Protein AF-A0A527W4S9-F1 (afdb_monomer_lite)

Radius of gyration: 14.13 Å; chains: 1; bounding box: 45×18×28 Å

Structure (mmCIF, N/CA/C/O backbone):
data_AF-A0A527W4S9-F1
#
_entry.id   AF-A0A527W4S9-F1
#
loop_
_atom_site.group_PDB
_atom_site.id
_atom_site.type_symbol
_atom_site.label_atom_id
_atom_site.label_alt_id
_atom_site.label_comp_id
_atom_site.label_asym_id
_atom_site.label_entity_id
_atom_site.label_seq_id
_atom_site.pdbx_PDB_ins_code
_atom_site.Cartn_x
_atom_site.Cartn_y
_atom_site.Cartn_z
_atom_site.occupancy
_atom_site.B_iso_or_equiv
_atom_site.auth_seq_id
_atom_site.auth_comp_id
_atom_site.auth_asym_id
_atom_site.auth_atom_id
_atom_site.pdbx_PDB_model_num
ATOM 1 N N . MET A 1 1 ? -34.514 3.914 1.702 1.00 49.00 1 MET A N 1
ATOM 2 C CA . MET A 1 1 ? -33.527 4.337 0.686 1.00 49.00 1 MET A CA 1
ATOM 3 C C . MET A 1 1 ? -32.178 3.803 1.128 1.00 49.00 1 MET A C 1
ATOM 5 O O . MET A 1 1 ? -31.659 4.294 2.120 1.00 49.00 1 MET A O 1
ATOM 9 N N . ASN A 1 2 ? -31.655 2.760 0.478 1.00 58.03 2 ASN A N 1
ATOM 10 C CA . ASN A 1 2 ? -30.278 2.332 0.732 1.00 58.03 2 ASN A CA 1
ATOM 11 C C . ASN A 1 2 ? -29.372 3.406 0.135 1.00 58.03 2 ASN A C 1
ATOM 13 O O . ASN A 1 2 ? -29.306 3.542 -1.086 1.00 58.03 2 ASN A O 1
ATOM 17 N N . ALA A 1 3 ? -28.748 4.221 0.983 1.00 68.62 3 ALA A N 1
ATOM 18 C CA . ALA A 1 3 ? -27.709 5.124 0.521 1.00 68.62 3 ALA A CA 1
ATOM 19 C C . ALA A 1 3 ? -26.616 4.255 -0.110 1.00 68.62 3 ALA A C 1
ATOM 21 O O . ALA A 1 3 ? -26.051 3.397 0.566 1.00 68.62 3 ALA A O 1
ATOM 22 N N . ILE A 1 4 ? -26.355 4.428 -1.409 1.00 72.56 4 ILE A N 1
ATOM 23 C CA . ILE A 1 4 ? -25.213 3.771 -2.045 1.00 72.56 4 ILE A CA 1
ATOM 24 C C . ILE A 1 4 ? -23.974 4.303 -1.328 1.00 72.56 4 ILE A C 1
ATOM 26 O O . ILE A 1 4 ? -23.646 5.488 -1.443 1.00 72.56 4 ILE A O 1
ATOM 30 N N . ALA A 1 5 ? -23.331 3.445 -0.535 1.00 78.50 5 ALA A N 1
ATOM 31 C CA . ALA A 1 5 ? -22.074 3.776 0.109 1.00 78.50 5 ALA A CA 1
ATOM 32 C C . ALA A 1 5 ? -21.077 4.145 -0.994 1.00 78.50 5 ALA A C 1
ATOM 34 O O . ALA A 1 5 ? -20.834 3.367 -1.917 1.00 78.50 5 ALA A O 1
ATOM 35 N N . LYS A 1 6 ? -20.553 5.371 -0.947 1.00 86.00 6 LYS A N 1
ATOM 36 C CA . LYS A 1 6 ? -19.559 5.813 -1.924 1.00 86.00 6 LYS A CA 1
ATOM 37 C C . LYS A 1 6 ? -18.266 5.043 -1.671 1.00 86.00 6 LYS A C 1
ATOM 39 O O . LYS A 1 6 ? -17.777 5.026 -0.544 1.00 86.00 6 LYS A O 1
ATOM 44 N N . GLY A 1 7 ? -17.712 4.445 -2.722 1.00 91.25 7 GLY A N 1
ATOM 45 C CA . GLY A 1 7 ? -16.375 3.862 -2.668 1.00 91.25 7 GLY A CA 1
ATOM 46 C C . GLY A 1 7 ? -15.314 4.923 -2.363 1.00 91.25 7 GLY A C 1
ATOM 47 O O . GLY A 1 7 ? -15.505 6.113 -2.639 1.00 91.25 7 GLY A O 1
ATOM 48 N N . ARG A 1 8 ? -14.184 4.493 -1.796 1.00 93.31 8 ARG A N 1
ATOM 49 C CA . ARG A 1 8 ? -13.042 5.356 -1.471 1.00 93.31 8 ARG A CA 1
ATOM 50 C C . ARG A 1 8 ? -11.807 4.898 -2.238 1.00 93.31 8 ARG A C 1
ATOM 52 O O . ARG A 1 8 ? -11.422 3.742 -2.149 1.00 93.31 8 ARG A O 1
ATOM 59 N N . LEU A 1 9 ? -11.156 5.830 -2.932 1.00 96.00 9 LEU A N 1
ATOM 60 C CA . LEU A 1 9 ? -9.834 5.623 -3.521 1.00 96.00 9 LEU A CA 1
ATOM 61 C C . LEU A 1 9 ? -8.766 6.197 -2.584 1.00 96.00 9 LEU A C 1
ATOM 63 O O . LEU A 1 9 ? -8.871 7.347 -2.153 1.00 96.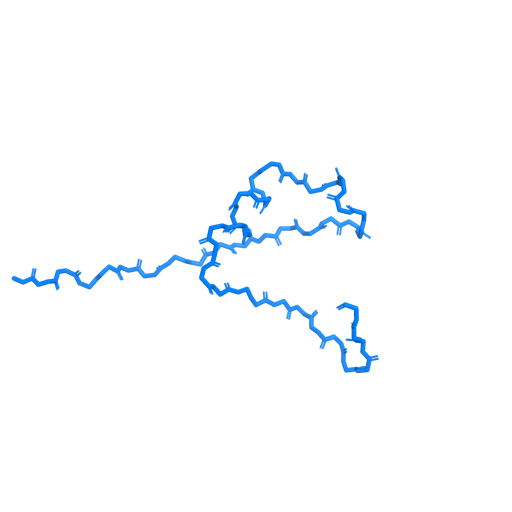00 9 LEU A O 1
ATOM 67 N N . VAL A 1 10 ? -7.738 5.407 -2.277 1.00 97.12 10 VAL A N 1
ATOM 68 C CA . VAL A 1 10 ? -6.599 5.824 -1.450 1.00 97.12 10 VAL A CA 1
ATOM 69 C C . VAL A 1 10 ? -5.317 5.667 -2.261 1.00 97.12 10 VAL A C 1
ATOM 71 O O . VAL A 1 10 ? -5.012 4.580 -2.738 1.00 97.12 10 VAL A O 1
ATOM 74 N N . GLY A 1 11 ? -4.557 6.754 -2.413 1.00 96.88 11 GLY A N 1
ATOM 75 C CA . GLY A 1 11 ? -3.201 6.698 -2.956 1.00 96.88 11 GLY A CA 1
ATOM 76 C C . GLY A 1 11 ? -2.221 6.225 -1.884 1.00 96.88 11 GLY A C 1
ATOM 77 O O . GLY A 1 11 ? -2.190 6.793 -0.791 1.00 96.88 11 GLY A O 1
ATOM 78 N N . VAL A 1 12 ? -1.425 5.201 -2.190 1.00 97.25 12 VAL A N 1
ATOM 79 C CA . VAL A 1 12 ? -0.452 4.615 -1.258 1.00 97.25 12 VAL A CA 1
ATOM 80 C C . VAL A 1 12 ? 0.950 4.692 -1.857 1.00 97.25 12 VAL A C 1
ATOM 82 O O . VAL A 1 12 ? 1.195 4.184 -2.946 1.00 97.25 12 VAL A O 1
ATOM 85 N N . GLY A 1 13 ? 1.882 5.321 -1.137 1.00 96.06 13 GLY A N 1
ATOM 86 C CA . GLY A 1 13 ? 3.307 5.263 -1.466 1.00 96.06 13 GLY A CA 1
ATOM 87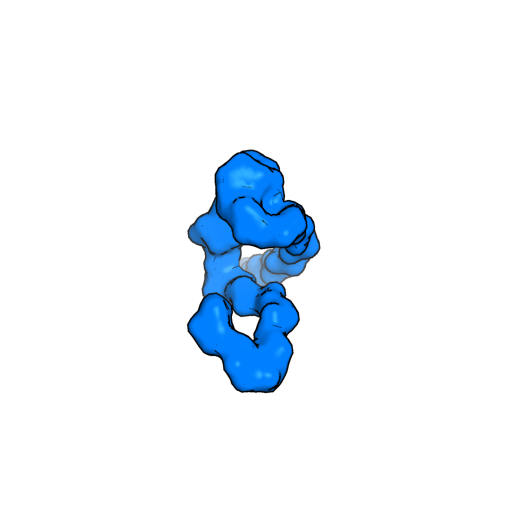 C C . GLY A 1 13 ? 3.925 3.965 -0.948 1.00 96.06 13 GLY A C 1
ATOM 88 O O . GLY A 1 13 ? 3.828 3.681 0.244 1.00 96.06 13 GLY A O 1
ATOM 89 N N . THR A 1 14 ? 4.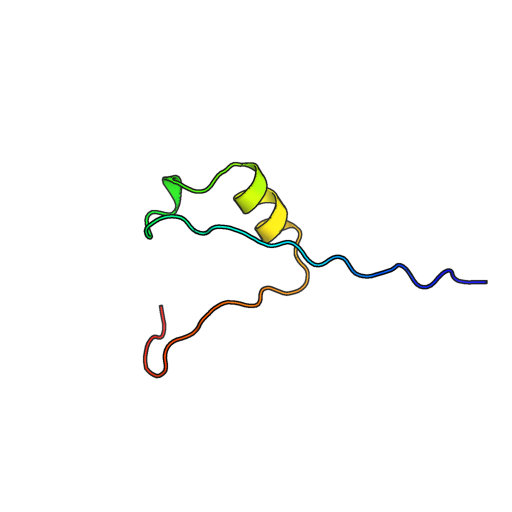572 3.195 -1.825 1.00 93.62 14 THR A N 1
ATOM 90 C CA . THR A 1 14 ? 5.148 1.872 -1.507 1.00 93.62 14 THR A CA 1
ATOM 91 C C . THR A 1 14 ? 6.592 1.922 -1.000 1.00 93.62 14 THR A C 1
ATOM 93 O O . THR A 1 14 ? 7.160 0.895 -0.641 1.00 93.62 14 THR A O 1
ATOM 96 N N . GLY A 1 15 ? 7.211 3.105 -0.984 1.00 93.31 15 GLY A N 1
ATOM 97 C CA . GLY A 1 15 ? 8.628 3.253 -0.656 1.00 93.31 15 GLY A CA 1
ATOM 98 C C . GLY A 1 15 ? 9.559 2.665 -1.732 1.00 93.31 15 GLY A C 1
ATOM 99 O O . GLY A 1 15 ? 9.119 2.389 -2.850 1.00 93.31 15 GLY A O 1
ATOM 100 N N . PRO A 1 16 ? 10.855 2.491 -1.423 1.00 95.19 16 PRO A N 1
ATOM 101 C CA . PRO A 1 16 ? 11.876 2.079 -2.392 1.00 95.19 16 PRO A CA 1
ATOM 102 C C . PRO A 1 16 ? 11.951 0.559 -2.633 1.00 95.19 16 PRO A C 1
ATOM 104 O O . PRO A 1 16 ? 12.775 0.123 -3.431 1.00 95.19 16 PRO A O 1
ATOM 107 N N . GLY A 1 17 ? 11.135 -0.250 -1.945 1.00 91.31 17 GLY A N 1
ATOM 108 C CA . GLY A 1 17 ? 11.022 -1.697 -2.177 1.00 91.31 17 GLY A CA 1
ATOM 109 C C . GLY A 1 17 ? 11.142 -2.581 -0.932 1.00 91.31 17 GLY A C 1
ATOM 110 O O . GLY A 1 17 ? 10.615 -3.685 -0.942 1.00 91.31 17 GLY A O 1
ATOM 111 N N . ASN A 1 18 ? 11.776 -2.116 0.153 1.00 94.75 18 ASN A N 1
ATOM 112 C CA . ASN A 1 18 ? 11.788 -2.861 1.418 1.00 94.75 18 ASN A CA 1
ATOM 113 C C . ASN A 1 18 ? 10.428 -2.704 2.141 1.00 94.75 18 ASN A C 1
ATOM 115 O O . ASN A 1 18 ? 10.075 -1.566 2.467 1.00 94.75 18 ASN A O 1
ATOM 119 N N . PRO A 1 19 ? 9.685 -3.795 2.428 1.00 94.31 19 PRO A N 1
ATOM 120 C CA . PRO A 1 19 ? 8.383 -3.735 3.102 1.00 94.31 19 PRO A CA 1
ATOM 121 C C . PRO A 1 19 ? 8.405 -3.056 4.476 1.00 94.31 19 PRO A C 1
ATOM 123 O O . PRO A 1 19 ? 7.446 -2.372 4.830 1.00 94.31 19 PRO A O 1
ATOM 126 N N . GLU A 1 20 ? 9.511 -3.168 5.217 1.00 96.69 20 GLU A N 1
ATOM 127 C CA . GLU A 1 20 ? 9.679 -2.550 6.544 1.00 96.69 20 GLU A CA 1
ATOM 128 C C . GLU A 1 20 ? 9.695 -1.011 6.494 1.00 96.69 20 GLU A C 1
ATOM 130 O O . GLU A 1 20 ? 9.583 -0.340 7.517 1.00 96.69 20 GLU A O 1
ATOM 135 N N . LEU A 1 21 ? 9.831 -0.425 5.299 1.00 97.31 21 LEU A N 1
ATOM 136 C CA . LEU A 1 21 ? 9.816 1.025 5.092 1.00 97.31 21 LEU A CA 1
ATOM 137 C C . LEU A 1 21 ? 8.416 1.574 4.784 1.00 97.31 21 LEU A C 1
ATOM 139 O O . LEU A 1 21 ? 8.264 2.778 4.553 1.00 97.31 21 LEU A O 1
ATOM 143 N N . LEU A 1 22 ? 7.385 0.727 4.761 1.00 97.75 22 LEU A N 1
ATOM 144 C CA . LEU A 1 22 ? 6.008 1.189 4.630 1.00 97.75 22 LEU A CA 1
ATOM 145 C C . LEU A 1 22 ? 5.572 1.962 5.878 1.00 97.75 22 LEU A C 1
ATOM 147 O O . LEU A 1 22 ? 5.846 1.593 7.017 1.00 97.75 22 LEU A O 1
ATOM 151 N N . THR A 1 23 ? 4.807 3.034 5.671 1.00 98.00 23 THR A N 1
ATOM 152 C CA . THR A 1 23 ? 4.176 3.729 6.799 1.00 98.00 23 THR A CA 1
ATOM 153 C C . THR A 1 23 ? 3.066 2.867 7.400 1.00 98.00 23 THR A C 1
ATOM 155 O O . THR A 1 23 ? 2.360 2.155 6.685 1.00 98.00 23 THR A O 1
ATOM 158 N N . LEU A 1 24 ? 2.798 3.023 8.700 1.00 97.94 24 LEU A N 1
ATOM 159 C CA . LEU A 1 24 ? 1.674 2.334 9.352 1.00 97.94 24 LEU A CA 1
ATOM 160 C C . LEU A 1 24 ? 0.320 2.634 8.686 1.00 97.94 24 LEU A C 1
ATOM 162 O O . LEU A 1 24 ? -0.574 1.793 8.692 1.00 97.94 24 LEU A O 1
ATOM 166 N N . ARG A 1 25 ? 0.154 3.824 8.091 1.00 97.44 25 ARG A N 1
ATOM 167 C CA . ARG A 1 25 ? -1.065 4.175 7.344 1.00 97.44 25 ARG A CA 1
ATOM 168 C C . ARG A 1 25 ? -1.166 3.420 6.021 1.00 97.44 25 ARG A C 1
ATOM 170 O O . ARG A 1 25 ? -2.267 3.019 5.666 1.00 97.44 25 ARG A O 1
ATOM 177 N N . ALA A 1 26 ? -0.049 3.218 5.322 1.00 97.81 26 ALA A N 1
ATOM 178 C CA . ALA A 1 26 ? -0.010 2.429 4.093 1.00 97.81 26 ALA A CA 1
ATOM 179 C C . ALA A 1 26 ? -0.384 0.969 4.371 1.00 97.81 26 ALA A C 1
ATOM 181 O O . ALA A 1 26 ? -1.257 0.434 3.698 1.00 97.81 26 ALA A O 1
ATOM 182 N N . VAL A 1 27 ? 0.199 0.366 5.413 1.00 97.69 27 VAL A N 1
ATOM 183 C CA . VAL A 1 27 ? -0.110 -1.017 5.811 1.00 97.69 27 VAL A CA 1
ATOM 184 C C . VAL A 1 27 ? -1.594 -1.181 6.144 1.00 97.69 27 VAL A C 1
ATOM 186 O O . VAL A 1 27 ? -2.234 -2.093 5.634 1.00 97.69 27 VAL A O 1
ATOM 189 N N . ARG A 1 28 ? -2.171 -0.267 6.938 1.00 97.94 28 ARG A N 1
ATOM 190 C CA . ARG A 1 28 ? -3.607 -0.303 7.272 1.00 97.94 28 ARG A CA 1
ATOM 191 C C . ARG A 1 28 ? -4.492 -0.144 6.039 1.00 97.94 28 ARG A C 1
ATOM 193 O O . ARG A 1 28 ? -5.403 -0.934 5.846 1.00 97.94 28 ARG A O 1
ATOM 200 N N . ALA A 1 29 ? -4.191 0.835 5.185 1.00 97.12 29 ALA A N 1
ATOM 201 C CA . ALA A 1 29 ? -4.961 1.068 3.967 1.00 97.12 29 ALA A CA 1
ATOM 202 C C . ALA A 1 29 ? -4.926 -0.138 3.016 1.00 97.12 29 ALA A C 1
ATOM 204 O O . ALA A 1 29 ? -5.948 -0.459 2.425 1.00 97.12 29 ALA A O 1
ATOM 205 N N . LEU A 1 30 ? -3.776 -0.805 2.881 1.00 96.38 30 LEU A N 1
ATOM 206 C CA . LEU A 1 30 ? -3.641 -2.010 2.061 1.00 96.38 30 LEU A CA 1
ATOM 207 C C . LEU A 1 30 ? -4.368 -3.215 2.671 1.00 96.38 30 LEU A C 1
ATOM 209 O O . LEU A 1 30 ? -4.972 -3.981 1.932 1.00 96.38 30 LEU A O 1
ATOM 213 N N . ALA A 1 31 ? -4.330 -3.374 3.997 1.00 97.06 31 ALA A N 1
ATOM 214 C CA . ALA A 1 31 ? -4.997 -4.477 4.690 1.00 97.06 31 ALA A CA 1
ATOM 215 C C . ALA A 1 31 ? -6.533 -4.372 4.661 1.00 97.06 31 ALA A C 1
ATOM 217 O O . ALA A 1 31 ? -7.215 -5.391 4.660 1.00 97.06 31 ALA A O 1
ATOM 218 N N . GLU A 1 32 ? -7.070 -3.150 4.651 1.00 96.69 32 GLU A N 1
ATOM 219 C CA . GLU A 1 32 ? -8.515 -2.880 4.612 1.00 96.69 32 GLU A CA 1
ATOM 220 C C . GLU A 1 32 ? -9.074 -2.773 3.182 1.00 96.69 32 GLU A C 1
ATOM 222 O O . GLU A 1 32 ? -10.288 -2.711 3.008 1.00 96.69 32 GLU A O 1
ATOM 227 N N . ALA A 1 33 ? -8.220 -2.696 2.155 1.00 97.31 33 ALA A N 1
ATOM 228 C CA . ALA A 1 33 ? -8.664 -2.478 0.785 1.00 97.31 33 ALA A CA 1
ATOM 229 C C . ALA A 1 33 ? -9.332 -3.727 0.197 1.00 97.31 33 ALA A C 1
ATOM 231 O O . ALA A 1 33 ? -8.712 -4.782 0.091 1.00 97.31 33 ALA A O 1
ATOM 232 N N . ASP A 1 34 ? -10.556 -3.563 -0.307 1.00 96.88 34 ASP A N 1
ATOM 233 C CA . ASP A 1 34 ? -11.237 -4.612 -1.074 1.00 96.88 34 ASP A CA 1
ATOM 234 C C . ASP A 1 34 ? -10.511 -4.919 -2.399 1.00 96.88 34 ASP A C 1
ATOM 236 O O . ASP A 1 34 ? -10.538 -6.043 -2.895 1.00 96.88 34 ASP A O 1
ATOM 240 N N . VAL A 1 35 ? -9.871 -3.904 -2.999 1.00 96.56 35 VAL A N 1
ATOM 241 C CA . VAL A 1 35 ? -9.172 -3.996 -4.288 1.00 96.56 35 VAL A CA 1
ATOM 242 C C . VAL A 1 35 ? -7.868 -3.204 -4.240 1.00 96.56 35 VAL A C 1
ATOM 244 O O . VAL A 1 35 ? -7.860 -2.025 -3.884 1.00 96.56 35 VAL A O 1
ATOM 247 N N . VAL A 1 36 ? -6.774 -3.828 -4.687 1.00 96.06 36 VAL A N 1
ATOM 248 C CA . VAL A 1 36 ? -5.464 -3.182 -4.850 1.00 96.06 36 VAL A CA 1
ATOM 249 C C . VAL A 1 36 ? -5.122 -3.084 -6.334 1.00 96.06 36 VAL A C 1
ATOM 251 O O . VAL A 1 36 ? -4.982 -4.091 -7.022 1.00 96.06 36 VAL A O 1
ATOM 254 N N . ALA A 1 37 ? -4.953 -1.857 -6.824 1.00 95.56 37 ALA A N 1
ATOM 255 C CA . ALA A 1 37 ? -4.423 -1.585 -8.156 1.00 95.56 37 ALA A CA 1
ATOM 256 C C . ALA A 1 37 ? -2.970 -1.112 -8.034 1.00 95.56 37 ALA A C 1
ATOM 258 O O . ALA A 1 37 ? -2.694 -0.129 -7.346 1.00 95.56 37 ALA A O 1
ATOM 259 N N . HIS A 1 38 ? -2.042 -1.793 -8.707 1.00 92.62 38 HIS A N 1
ATOM 260 C CA . HIS A 1 38 ? -0.625 -1.429 -8.710 1.00 92.62 38 HIS A CA 1
ATOM 261 C C . HIS A 1 38 ? -0.025 -1.522 -10.113 1.00 92.62 38 HIS A C 1
ATOM 263 O O . HIS A 1 38 ? -0.580 -2.145 -11.019 1.00 92.62 38 HIS A O 1
ATOM 269 N N . PHE A 1 39 ? 1.134 -0.891 -10.295 1.00 87.94 39 PHE A N 1
ATOM 270 C CA . PHE A 1 39 ? 1.901 -1.041 -11.523 1.00 87.94 39 PHE A CA 1
ATOM 271 C C . PHE A 1 39 ? 2.490 -2.454 -11.602 1.00 87.94 39 PHE A C 1
ATOM 273 O O . PHE A 1 39 ? 3.265 -2.859 -10.735 1.00 87.94 39 PHE A O 1
ATOM 280 N N . ALA A 1 40 ? 2.147 -3.178 -12.665 1.00 84.88 40 ALA A N 1
ATOM 281 C CA . ALA A 1 40 ? 2.699 -4.486 -12.990 1.00 84.88 40 ALA A CA 1
ATOM 282 C C . ALA A 1 40 ? 3.411 -4.407 -14.346 1.00 84.88 40 ALA A C 1
ATOM 284 O O . ALA A 1 40 ? 2.786 -4.435 -15.411 1.00 84.88 40 ALA A O 1
ATOM 285 N N . LYS A 1 41 ? 4.742 -4.275 -14.320 1.00 86.19 41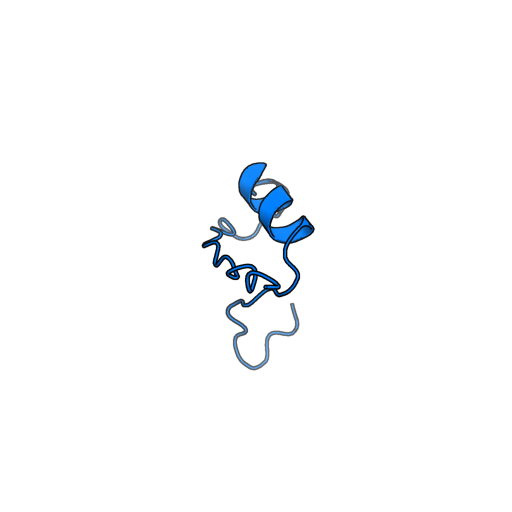 LYS A N 1
ATOM 286 C CA . LYS A 1 41 ? 5.552 -4.340 -15.542 1.00 86.19 41 LYS A CA 1
ATOM 287 C C . LYS A 1 41 ? 5.403 -5.731 -16.167 1.00 86.19 41 LYS A C 1
ATOM 289 O O . LYS A 1 41 ? 5.585 -6.738 -15.490 1.00 86.19 41 LYS A O 1
ATOM 294 N N . ARG A 1 42 ? 5.144 -5.794 -17.478 1.00 84.69 42 ARG A N 1
ATOM 295 C CA . ARG A 1 42 ? 5.066 -7.063 -18.224 1.00 84.69 42 ARG A CA 1
ATOM 296 C C . ARG A 1 42 ? 6.331 -7.905 -17.997 1.00 84.69 42 ARG A C 1
ATOM 298 O O . ARG A 1 42 ? 7.438 -7.415 -18.210 1.00 84.69 42 ARG A O 1
ATOM 305 N N . GLY A 1 43 ? 6.138 -9.165 -17.600 1.00 83.12 43 GLY A N 1
ATOM 306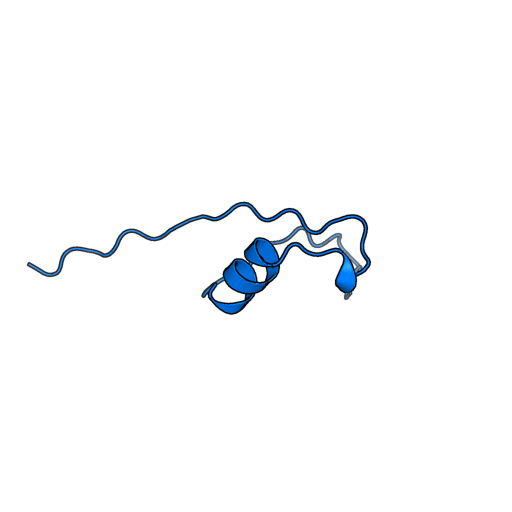 C CA . GLY A 1 43 ? 7.216 -10.117 -17.305 1.00 83.12 43 GLY A CA 1
ATOM 307 C C . GLY A 1 43 ? 7.755 -10.055 -15.873 1.00 83.12 43 GLY A C 1
ATOM 308 O O . GLY A 1 43 ? 8.687 -10.788 -15.561 1.00 83.12 43 GLY A O 1
ATOM 309 N N . ASN A 1 44 ? 7.189 -9.207 -15.011 1.00 72.69 44 ASN A N 1
ATOM 310 C CA . ASN A 1 44 ? 7.517 -9.174 -13.593 1.00 72.69 44 ASN A CA 1
ATOM 311 C C . ASN A 1 44 ? 6.401 -9.852 -12.788 1.00 72.69 44 ASN A C 1
ATOM 313 O O . ASN A 1 44 ? 5.314 -9.293 -12.671 1.00 72.69 44 ASN A O 1
ATOM 317 N N . ASN A 1 45 ? 6.681 -11.045 -12.257 1.00 62.56 45 ASN A N 1
ATOM 318 C CA . ASN A 1 45 ? 5.753 -11.832 -11.428 1.00 62.56 45 ASN A CA 1
ATOM 319 C C . ASN A 1 45 ? 6.006 -11.642 -9.920 1.00 62.56 45 ASN A C 1
ATOM 321 O O . ASN A 1 45 ? 5.632 -12.508 -9.133 1.00 62.56 45 ASN A O 1
ATOM 325 N N . SER A 1 46 ? 6.736 -10.586 -9.545 1.00 61.00 46 SER A N 1
ATOM 326 C CA . SER A 1 46 ? 7.010 -10.249 -8.143 1.00 61.00 46 SER A CA 1
ATOM 327 C C . SER A 1 46 ? 5.741 -9.867 -7.403 1.00 61.00 46 SER A C 1
ATOM 329 O O . SER A 1 46 ? 4.916 -9.157 -8.024 1.00 61.00 46 SER A O 1
#

Secondary structure (DSSP, 8-state):
----PPP-------TTS-GGGS-HHHHHHHHH-S-------TT---

Foldseek 3Di:
DPDPPDDDDDDADCPPPDNVPGDPVNVVCVVPDPDDDDDDDPPDPD

Sequence (46 aa):
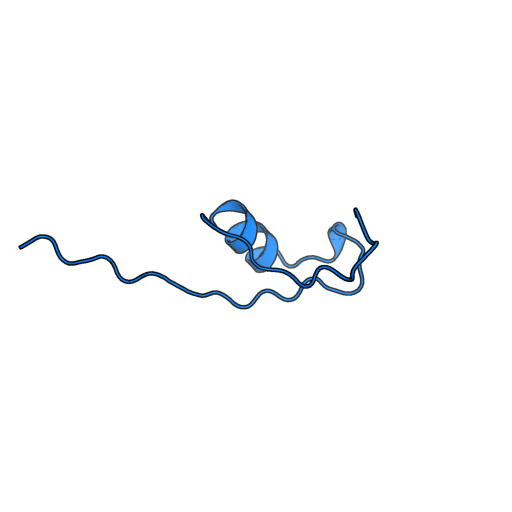MNAIAKGRLVGVGTGPGNPELLTLRAVRALAEADVVAHFAKRGNNS

pLDDT: mean 89.28, std 12.21, range [49.0, 98.0]